Protein AF-A0A934W262-F1 (afdb_monomer_lite)

pLDDT: mean 71.1, std 15.61, range [37.84, 95.88]

Sequence (126 aa):
MKFEDLIKRPKKHFTFALEPINSCTGISYDTLQAIAESYGTSEEQVVLHALSQLAEKEIPDFDPDSPFLSEEQLKALLKRRHFIDAEAVQKRNSPSLRDHFLQAYREQGDTDGKPEDPVPDNGKSP

Secondary structure (DSSP, 8-state):
--GGGTTTPPPPP------SS-TTTS--HHHHHHHHHHHTS-HHHHHHHHHHHHHHHHSTT--TT-SS--HHHHHHHHHHHHHHHHHHHHHHSSPPHHHHHHHHHHHTT-S----PPPPP------

Foldseek 3Di:
DDPVVVVPDDDDDDDDDFDCQDPPPRDHPVNLVVVCVVVVHDSVVVVVVVVVVVCVVQFPPDDPPDPDHDPVRVVSNVVVVVVCVVVVVVVVVPQDPVNVVVVVVVVVPPDDDDDDDDDDDDDDDD

Organism: NCBI:txid2801341

Radius of gyration: 31.65 Å; chains: 1; bounding box: 119×36×37 Å

Structure (mmCIF, N/CA/C/O backbone):
data_AF-A0A934W262-F1
#
_entry.id   AF-A0A934W262-F1
#
loop_
_atom_site.group_PDB
_atom_site.id
_atom_site.type_symbol
_atom_site.label_atom_id
_atom_site.label_alt_id
_atom_site.label_comp_id
_atom_site.label_asym_id
_atom_site.label_entity_id
_atom_site.label_seq_id
_atom_site.pdbx_PDB_ins_code
_atom_site.Cartn_x
_atom_site.Cartn_y
_atom_site.Cartn_z
_atom_site.occupancy
_atom_site.B_iso_or_equiv
_atom_site.auth_seq_id
_atom_site.auth_comp_id
_atom_site.auth_asym_id
_atom_site.auth_atom_id
_atom_site.pdbx_PDB_model_num
ATOM 1 N N . MET A 1 1 ? -21.212 14.547 17.180 1.00 49.91 1 MET A N 1
ATOM 2 C CA . MET A 1 1 ? -21.467 14.392 15.729 1.00 49.91 1 MET A CA 1
ATOM 3 C C . MET A 1 1 ? -22.597 13.394 15.550 1.00 49.91 1 MET A C 1
ATOM 5 O O . MET A 1 1 ? -22.583 12.390 16.252 1.00 49.91 1 MET A O 1
ATOM 9 N N . LYS A 1 2 ? -23.593 13.677 14.700 1.00 45.78 2 LYS A N 1
ATOM 10 C CA . LYS A 1 2 ? -24.687 12.734 14.414 1.00 45.78 2 LYS A CA 1
ATOM 11 C C . LYS A 1 2 ? -24.237 11.760 13.317 1.00 45.78 2 LYS A C 1
ATOM 13 O O . LYS A 1 2 ? -23.549 12.166 12.387 1.00 45.78 2 LYS A O 1
ATOM 18 N N . PHE A 1 3 ? -24.632 10.490 13.422 1.00 49.66 3 PHE A N 1
ATOM 19 C CA . PHE A 1 3 ? -24.300 9.417 12.464 1.00 49.66 3 PHE A CA 1
ATOM 20 C C . PHE A 1 3 ? -24.679 9.765 11.008 1.00 49.66 3 PHE A C 1
ATOM 22 O O . PHE A 1 3 ? -24.039 9.320 10.061 1.00 49.66 3 PHE A O 1
ATOM 29 N N . GLU A 1 4 ? -25.687 10.619 10.831 1.00 49.81 4 GLU A N 1
ATOM 30 C CA . GLU A 1 4 ? -26.197 11.084 9.536 1.00 49.81 4 GLU A CA 1
ATOM 31 C C . GLU A 1 4 ? -25.183 11.933 8.741 1.00 49.81 4 GLU A C 1
ATOM 33 O O . GLU A 1 4 ? -25.256 11.985 7.512 1.00 49.81 4 GLU A O 1
ATOM 38 N N . ASP A 1 5 ? -24.197 12.546 9.408 1.00 52.81 5 ASP A N 1
ATOM 39 C CA . ASP A 1 5 ? -23.164 13.369 8.759 1.00 52.81 5 ASP A CA 1
ATOM 40 C C . ASP A 1 5 ? -22.005 12.537 8.170 1.00 52.81 5 ASP A C 1
ATOM 42 O O . ASP A 1 5 ? -21.254 13.026 7.323 1.00 52.81 5 ASP A O 1
ATOM 46 N N . LEU A 1 6 ? -21.858 11.267 8.572 1.00 51.97 6 LEU A N 1
ATOM 47 C CA . LEU A 1 6 ? -20.833 10.354 8.039 1.00 51.97 6 LEU A CA 1
ATOM 48 C C . LEU A 1 6 ? -21.132 9.911 6.598 1.00 51.97 6 LEU A C 1
ATOM 50 O O . LEU A 1 6 ? -20.214 9.775 5.790 1.00 51.97 6 LEU A O 1
ATOM 54 N N . ILE A 1 7 ? -22.412 9.737 6.259 1.00 55.25 7 ILE A N 1
ATOM 55 C CA . ILE A 1 7 ? -22.875 9.166 4.979 1.00 55.25 7 ILE A CA 1
ATOM 56 C C . ILE A 1 7 ? -22.768 10.190 3.827 1.00 55.25 7 ILE A C 1
ATOM 58 O O . ILE A 1 7 ? -22.812 9.834 2.652 1.00 55.25 7 ILE A O 1
ATOM 62 N N . LYS A 1 8 ? -22.582 11.477 4.148 1.00 54.12 8 LYS A N 1
ATOM 63 C CA . LYS A 1 8 ? -22.499 12.582 3.176 1.00 54.12 8 LYS A CA 1
ATOM 64 C C . LYS A 1 8 ? -21.075 12.987 2.794 1.00 54.12 8 LYS A C 1
ATOM 66 O O . LYS A 1 8 ? -20.905 13.993 2.102 1.00 54.12 8 LYS A O 1
ATOM 71 N N . ARG A 1 9 ? -20.036 12.262 3.225 1.00 61.97 9 ARG A N 1
ATOM 72 C CA . ARG A 1 9 ? -18.673 12.614 2.806 1.00 61.97 9 ARG A CA 1
ATOM 73 C C . ARG A 1 9 ? -18.492 12.321 1.313 1.00 61.97 9 ARG A C 1
ATOM 75 O O . ARG A 1 9 ? -18.792 11.212 0.873 1.00 61.97 9 ARG A O 1
ATOM 82 N N . PRO A 1 10 ? -18.008 13.294 0.522 1.00 63.28 10 PRO A N 1
ATOM 83 C CA . PRO A 1 10 ? -17.783 13.077 -0.896 1.00 63.28 10 PRO A CA 1
ATOM 84 C C . PRO A 1 10 ? -16.733 11.980 -1.073 1.00 63.28 10 PRO A C 1
ATOM 86 O O . PRO A 1 10 ? -15.669 12.022 -0.446 1.00 63.28 10 PRO A O 1
ATOM 89 N N . LYS A 1 11 ? -17.036 11.000 -1.930 1.00 70.12 11 LYS A N 1
ATOM 90 C CA . LYS A 1 11 ? -16.049 10.010 -2.363 1.00 70.12 11 LYS A CA 1
ATOM 91 C C . LYS A 1 11 ? -14.877 10.755 -2.994 1.00 70.12 11 LYS A C 1
ATOM 93 O O . LYS A 1 11 ? -15.074 11.617 -3.850 1.00 70.12 11 LYS A O 1
ATOM 98 N N . LYS A 1 12 ? -13.663 10.441 -2.549 1.00 74.00 12 LYS A N 1
ATOM 99 C CA . LYS A 1 12 ? -12.440 10.943 -3.171 1.00 74.00 12 LYS A CA 1
ATOM 100 C C . LYS A 1 12 ? -11.923 9.888 -4.131 1.00 74.00 12 LYS A C 1
ATOM 102 O O . LYS A 1 12 ? -11.746 8.739 -3.742 1.00 74.00 12 LYS A O 1
ATOM 107 N N . HIS A 1 13 ? -11.690 10.304 -5.366 1.00 78.69 13 HIS A N 1
ATOM 108 C CA . HIS A 1 13 ? -11.033 9.494 -6.377 1.00 78.69 13 HIS A CA 1
ATOM 109 C C . HIS A 1 13 ? -9.600 9.992 -6.534 1.00 78.69 13 HIS A C 1
ATOM 111 O O . HIS A 1 13 ? -9.365 11.201 -6.574 1.00 78.69 13 HIS A O 1
ATOM 117 N N . PHE A 1 14 ? -8.660 9.057 -6.606 1.00 76.44 14 PHE A N 1
ATOM 118 C CA . PHE A 1 14 ? -7.258 9.335 -6.877 1.00 76.44 14 PHE A CA 1
ATOM 119 C C . PHE A 1 14 ? -6.867 8.587 -8.144 1.00 76.44 14 PHE A C 1
ATOM 121 O O . PHE A 1 14 ? -7.176 7.407 -8.281 1.00 76.44 14 PHE A O 1
ATOM 128 N N . THR A 1 15 ? -6.178 9.278 -9.045 1.00 80.00 15 THR A N 1
ATOM 129 C CA . THR A 1 15 ? -5.555 8.674 -10.221 1.00 80.00 15 THR A CA 1
ATOM 130 C C . THR A 1 15 ? -4.055 8.837 -10.064 1.00 80.00 15 THR A C 1
ATOM 132 O O . THR A 1 15 ? -3.581 9.940 -9.788 1.00 80.00 15 THR A O 1
ATOM 135 N N . PHE A 1 16 ? -3.309 7.753 -10.230 1.00 76.75 16 PHE A N 1
ATOM 136 C CA . PHE A 1 16 ? -1.853 7.772 -10.255 1.00 76.75 16 PHE A CA 1
ATOM 137 C C . PHE A 1 16 ? -1.368 7.079 -11.524 1.00 76.75 16 PHE A C 1
ATOM 139 O O . PHE A 1 16 ? -2.010 6.159 -12.026 1.00 76.75 16 PHE A O 1
ATOM 146 N N . ALA A 1 17 ? -0.247 7.556 -12.054 1.00 80.44 17 ALA A N 1
ATOM 147 C CA . ALA A 1 17 ? 0.439 6.939 -13.176 1.00 80.44 17 ALA A CA 1
ATOM 148 C C . ALA A 1 17 ? 1.723 6.295 -12.653 1.00 80.44 17 ALA A C 1
ATOM 150 O O 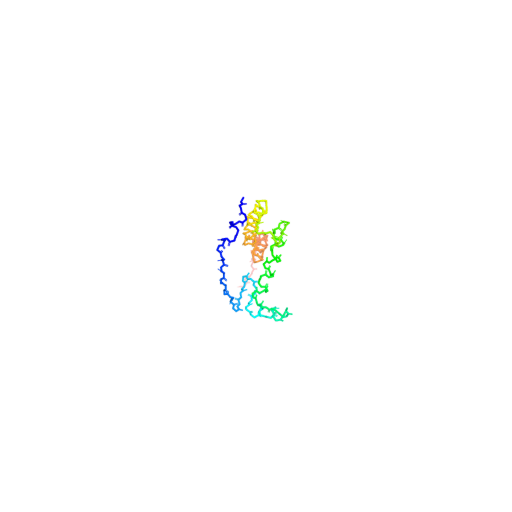. ALA A 1 17 ? 2.450 6.909 -11.869 1.00 80.44 17 ALA A O 1
ATOM 151 N N . LEU A 1 18 ? 1.985 5.061 -13.077 1.00 76.81 18 LEU A N 1
ATOM 152 C CA . LEU A 1 18 ? 3.248 4.386 -12.811 1.00 76.81 18 LEU A CA 1
ATOM 153 C C . LEU A 1 18 ? 4.149 4.538 -14.025 1.00 76.81 18 LEU A C 1
ATOM 155 O O . LEU A 1 18 ? 3.740 4.285 -15.157 1.00 76.81 18 LEU A O 1
ATOM 159 N N . GLU A 1 19 ? 5.380 4.959 -13.772 1.00 75.44 19 GLU A N 1
ATOM 160 C CA . GLU A 1 19 ? 6.403 4.994 -14.802 1.00 75.44 19 GLU A CA 1
ATOM 161 C C . GLU A 1 19 ? 6.984 3.587 -15.012 1.00 75.44 19 GLU A C 1
ATOM 163 O O . GLU A 1 19 ? 7.053 2.798 -14.062 1.00 75.44 19 GLU A O 1
ATOM 168 N N . PRO A 1 20 ? 7.449 3.266 -16.232 1.00 69.12 20 PRO A N 1
ATOM 169 C CA . PRO A 1 20 ? 8.122 1.997 -16.508 1.00 69.12 20 PRO A CA 1
ATOM 170 C C . PRO A 1 20 ? 9.358 1.785 -15.624 1.00 69.12 20 PRO A C 1
ATOM 172 O O . PRO A 1 20 ? 9.687 0.662 -15.257 1.00 69.12 20 PRO A O 1
ATOM 175 N N . ILE A 1 21 ? 10.034 2.876 -15.256 1.00 69.62 21 ILE A N 1
ATOM 176 C CA . ILE A 1 21 ? 11.179 2.883 -14.350 1.00 69.62 21 ILE A CA 1
ATOM 177 C C . ILE A 1 21 ? 10.928 3.987 -13.329 1.00 69.62 21 ILE A C 1
ATOM 179 O O . ILE A 1 21 ? 11.066 5.162 -13.650 1.00 69.62 21 ILE A O 1
ATOM 183 N N . ASN A 1 22 ? 10.568 3.616 -12.101 1.00 64.81 22 ASN A N 1
ATOM 184 C CA . ASN A 1 22 ? 10.378 4.574 -11.017 1.00 64.81 22 ASN A CA 1
ATOM 185 C C . ASN A 1 22 ? 11.480 4.411 -9.964 1.00 64.81 22 ASN A C 1
ATOM 187 O O . ASN A 1 22 ? 11.392 3.563 -9.078 1.00 64.81 22 ASN A O 1
ATOM 191 N N . SER A 1 23 ? 12.516 5.247 -10.043 1.00 61.88 23 SER A N 1
ATOM 192 C CA . SER A 1 23 ? 13.641 5.228 -9.094 1.00 61.88 23 SER A CA 1
ATOM 193 C C . SER A 1 23 ? 13.282 5.754 -7.699 1.00 61.88 23 SER A C 1
ATOM 195 O O . SER A 1 23 ? 14.054 5.565 -6.762 1.00 61.88 23 SER A O 1
ATOM 197 N N . CYS A 1 24 ? 12.139 6.431 -7.543 1.00 65.12 24 CYS A N 1
ATOM 198 C CA . CYS A 1 24 ? 11.718 7.018 -6.271 1.00 65.12 24 CYS A CA 1
ATOM 199 C C . CYS A 1 24 ? 10.991 6.008 -5.376 1.00 65.12 24 CYS A C 1
ATOM 201 O O . CYS A 1 24 ? 11.175 6.030 -4.162 1.00 65.12 24 CYS A O 1
ATOM 203 N N . THR A 1 25 ? 10.168 5.134 -5.960 1.00 67.94 25 THR A N 1
ATOM 204 C CA . THR A 1 25 ? 9.423 4.096 -5.222 1.00 67.94 25 THR A CA 1
ATOM 205 C C . THR A 1 25 ? 9.982 2.693 -5.437 1.00 67.94 25 THR A C 1
ATOM 207 O O . THR A 1 25 ? 9.693 1.801 -4.646 1.00 67.94 25 THR A O 1
ATOM 210 N N . GLY A 1 26 ? 10.765 2.478 -6.500 1.00 73.50 26 GLY A N 1
ATOM 211 C CA . GLY A 1 26 ? 11.267 1.161 -6.898 1.00 73.50 26 GLY A CA 1
ATOM 212 C C . GLY A 1 26 ? 10.196 0.229 -7.476 1.00 73.50 26 GLY A C 1
ATOM 213 O O . GLY A 1 26 ? 10.501 -0.920 -7.783 1.00 73.50 26 GLY A O 1
ATOM 214 N N . ILE A 1 27 ? 8.953 0.700 -7.629 1.00 80.69 27 ILE A N 1
ATOM 215 C CA . ILE A 1 27 ? 7.826 -0.096 -8.127 1.00 80.69 27 ILE A CA 1
ATOM 216 C C . ILE A 1 27 ? 7.434 0.426 -9.509 1.00 80.69 27 ILE A C 1
ATOM 218 O O . ILE A 1 27 ? 6.897 1.528 -9.635 1.00 80.69 27 ILE A O 1
ATOM 222 N N . SER A 1 28 ? 7.722 -0.371 -10.539 1.00 86.06 28 SER A N 1
ATOM 223 C CA . SER A 1 28 ? 7.226 -0.166 -11.902 1.00 86.06 28 SER A CA 1
ATOM 224 C C . SER A 1 28 ? 5.827 -0.765 -12.075 1.00 86.06 28 SER A C 1
ATOM 226 O O . SER A 1 28 ? 5.344 -1.511 -11.217 1.00 86.06 28 SER A O 1
ATOM 228 N N . TYR A 1 29 ? 5.189 -0.459 -13.208 1.00 86.44 29 TYR A N 1
ATOM 229 C CA . TYR A 1 29 ? 3.942 -1.112 -13.615 1.00 86.44 29 TYR A CA 1
ATOM 230 C C . TYR A 1 29 ? 4.087 -2.641 -13.648 1.00 86.44 29 TYR A C 1
ATOM 232 O O . TYR A 1 29 ? 3.310 -3.332 -12.996 1.00 86.44 29 TYR A O 1
ATOM 240 N N . ASP A 1 30 ? 5.134 -3.150 -14.301 1.00 88.38 30 ASP A N 1
ATOM 241 C CA . ASP A 1 30 ? 5.385 -4.592 -14.419 1.00 88.38 30 ASP A CA 1
ATOM 242 C C . ASP A 1 30 ? 5.546 -5.262 -13.046 1.00 88.38 30 ASP A C 1
ATOM 244 O O . ASP A 1 30 ? 5.041 -6.359 -12.817 1.00 88.38 30 ASP A O 1
ATOM 248 N N . THR A 1 31 ? 6.206 -4.584 -12.097 1.00 88.50 31 THR A N 1
ATOM 249 C CA . THR A 1 31 ? 6.339 -5.081 -10.722 1.00 88.50 31 THR A CA 1
ATOM 250 C C . THR A 1 31 ? 4.982 -5.161 -10.029 1.00 88.50 31 THR A C 1
ATOM 252 O O . THR A 1 31 ? 4.683 -6.168 -9.390 1.00 88.50 31 THR A O 1
ATOM 255 N N . LEU A 1 32 ? 4.147 -4.123 -10.146 1.00 90.00 32 LEU A N 1
ATOM 256 C CA . LEU A 1 32 ? 2.811 -4.131 -9.549 1.00 90.00 32 LEU A CA 1
ATOM 257 C C . LEU A 1 32 ? 1.930 -5.224 -10.164 1.00 90.00 32 LEU A C 1
ATOM 259 O O . LEU A 1 32 ? 1.249 -5.936 -9.426 1.00 90.00 32 LEU A O 1
ATOM 263 N N . GLN A 1 33 ? 1.983 -5.382 -11.486 1.00 91.38 33 GLN A N 1
ATOM 264 C CA . GLN A 1 33 ? 1.239 -6.408 -12.205 1.00 91.38 33 GLN A CA 1
ATOM 265 C C . GLN A 1 33 ? 1.662 -7.815 -11.763 1.00 91.38 33 GLN A C 1
ATOM 267 O O . GLN A 1 33 ? 0.813 -8.619 -11.387 1.00 91.38 33 GLN A O 1
ATOM 272 N N . ALA A 1 34 ? 2.966 -8.100 -11.714 1.00 92.38 34 ALA A N 1
ATOM 273 C CA . ALA A 1 34 ? 3.473 -9.400 -11.273 1.00 92.38 34 ALA A CA 1
ATOM 274 C C . ALA A 1 34 ? 3.056 -9.729 -9.828 1.00 92.38 34 ALA A C 1
ATOM 276 O O . ALA A 1 34 ? 2.704 -10.869 -9.513 1.00 92.38 34 ALA A O 1
ATOM 277 N N . ILE A 1 35 ? 3.056 -8.725 -8.944 1.00 92.31 35 ILE A N 1
ATOM 278 C CA . ILE A 1 35 ? 2.553 -8.874 -7.576 1.00 92.31 35 ILE A CA 1
ATOM 279 C C . ILE A 1 35 ? 1.056 -9.210 -7.604 1.00 92.31 35 ILE A C 1
ATOM 281 O O . ILE A 1 35 ? 0.654 -10.203 -7.000 1.00 92.31 35 ILE A O 1
ATOM 285 N N . ALA A 1 36 ? 0.241 -8.437 -8.322 1.00 94.19 36 ALA A N 1
ATOM 286 C CA . ALA A 1 36 ? -1.201 -8.661 -8.424 1.00 94.19 36 ALA A CA 1
ATOM 287 C C . ALA A 1 36 ? -1.537 -10.076 -8.925 1.00 94.19 36 ALA A C 1
ATOM 289 O O . ALA A 1 36 ? -2.330 -10.782 -8.298 1.00 94.19 36 ALA A O 1
ATOM 290 N N . GLU A 1 37 ? -0.847 -10.535 -9.971 1.00 95.12 37 GLU A N 1
ATOM 291 C CA . GLU A 1 37 ? -0.978 -11.889 -10.514 1.00 95.12 37 GLU A CA 1
ATOM 292 C C . GLU A 1 37 ? -0.607 -12.963 -9.481 1.00 95.12 37 GLU A C 1
ATOM 294 O O . GLU A 1 37 ? -1.347 -13.933 -9.311 1.00 95.12 37 GLU A O 1
ATOM 299 N N . SER A 1 38 ? 0.485 -12.776 -8.729 1.00 95.88 38 SER A N 1
ATOM 300 C CA . SER A 1 38 ? 0.911 -13.729 -7.691 1.00 95.88 38 SER A CA 1
ATOM 301 C C . SER A 1 38 ? -0.093 -13.888 -6.545 1.00 95.88 38 SER A C 1
ATOM 303 O O . SER A 1 38 ? -0.226 -14.977 -5.986 1.00 95.88 38 SER A O 1
ATOM 305 N N . TYR A 1 39 ? -0.823 -12.819 -6.216 1.00 91.50 39 TYR A N 1
ATOM 306 C CA . TYR A 1 39 ? -1.871 -12.826 -5.195 1.00 91.50 39 TYR A CA 1
ATOM 307 C C . TYR A 1 39 ? -3.253 -13.174 -5.770 1.00 91.50 39 TYR A C 1
ATOM 309 O O . TYR A 1 39 ? -4.211 -13.298 -5.006 1.00 91.50 39 TYR A O 1
ATOM 317 N N . GLY A 1 40 ? -3.373 -13.337 -7.093 1.00 94.31 40 GLY A N 1
ATOM 318 C CA . GLY A 1 40 ? -4.646 -13.590 -7.767 1.00 94.31 40 GLY A CA 1
ATOM 319 C C . GLY A 1 40 ? -5.656 -12.455 -7.576 1.00 94.31 40 GLY A C 1
ATOM 320 O O . GLY A 1 40 ? -6.850 -12.713 -7.426 1.00 94.31 40 GLY A O 1
ATOM 321 N N . THR A 1 41 ? -5.181 -11.210 -7.528 1.00 94.75 41 THR A N 1
ATOM 322 C CA . THR A 1 41 ? -5.997 -10.018 -7.265 1.00 94.75 41 THR A CA 1
ATOM 323 C C . THR A 1 41 ? -5.729 -8.905 -8.285 1.00 94.75 41 THR A C 1
ATOM 325 O O . THR A 1 41 ? -4.889 -9.063 -9.165 1.00 94.75 41 THR A O 1
ATOM 328 N N . SER A 1 42 ? -6.458 -7.787 -8.203 1.00 93.50 42 SER A N 1
ATOM 329 C CA . SER A 1 42 ? -6.216 -6.607 -9.039 1.00 93.50 42 SER A CA 1
ATOM 330 C C . SER A 1 42 ? -5.105 -5.722 -8.475 1.00 93.50 42 SER A C 1
ATOM 332 O O . SER A 1 42 ? -4.869 -5.664 -7.266 1.00 93.50 42 SER A O 1
ATOM 334 N N . GLU A 1 43 ? -4.459 -4.955 -9.348 1.00 89.94 43 GLU A N 1
ATOM 335 C CA . GLU A 1 43 ? -3.425 -3.984 -8.987 1.00 89.94 43 GLU A CA 1
ATOM 336 C C . GLU A 1 43 ? -3.944 -2.959 -7.967 1.00 89.94 43 GLU A C 1
ATOM 338 O O . GLU A 1 43 ? -3.243 -2.585 -7.027 1.00 89.94 43 GLU A O 1
ATOM 343 N N . GLU A 1 44 ? -5.207 -2.548 -8.105 1.00 90.12 44 GLU A N 1
ATOM 344 C CA . GLU A 1 44 ? -5.880 -1.653 -7.160 1.00 90.12 44 GLU A CA 1
ATOM 345 C C . GLU A 1 44 ? -5.948 -2.254 -5.752 1.00 90.12 44 GLU A C 1
ATOM 347 O O . GLU A 1 44 ? -5.677 -1.561 -4.770 1.00 90.12 44 GLU A O 1
ATOM 352 N N . GLN A 1 45 ? -6.273 -3.545 -5.634 1.00 89.81 45 GLN A N 1
ATOM 353 C CA . GLN A 1 45 ? -6.316 -4.219 -4.338 1.00 89.81 45 GLN A CA 1
ATOM 354 C C . GLN A 1 45 ? -4.929 -4.366 -3.722 1.00 89.81 45 GLN A C 1
ATOM 356 O O . GLN A 1 45 ? -4.796 -4.206 -2.511 1.00 89.81 45 GLN A O 1
ATOM 361 N N . VAL A 1 46 ? -3.893 -4.602 -4.530 1.00 91.25 46 VAL A N 1
ATOM 362 C CA . VAL A 1 46 ? -2.506 -4.605 -4.041 1.00 91.25 46 VAL A CA 1
ATOM 363 C C . VAL A 1 46 ? -2.143 -3.244 -3.451 1.00 91.25 46 VAL A C 1
ATOM 365 O O . VAL A 1 46 ? -1.592 -3.177 -2.353 1.00 91.25 46 VAL A O 1
ATOM 368 N N . VAL A 1 47 ? -2.491 -2.151 -4.138 1.00 89.44 47 VAL A N 1
ATOM 369 C CA . VAL A 1 47 ? -2.232 -0.790 -3.647 1.00 89.44 47 VAL A CA 1
ATOM 370 C C . VAL A 1 47 ? -3.002 -0.513 -2.357 1.00 89.44 47 VAL A C 1
ATOM 372 O O . VAL A 1 47 ? -2.417 -0.013 -1.397 1.00 89.44 47 VAL A O 1
ATOM 375 N N . LEU A 1 48 ? -4.286 -0.875 -2.290 1.00 89.19 48 LEU A N 1
ATOM 376 C CA . LEU A 1 48 ? -5.082 -0.730 -1.068 1.00 89.19 48 LEU A CA 1
ATOM 377 C C . LEU A 1 48 ? -4.496 -1.545 0.087 1.00 89.19 48 LEU A C 1
ATOM 379 O O . LEU A 1 48 ? -4.367 -1.027 1.193 1.00 89.19 48 LEU A O 1
ATOM 383 N N . HIS A 1 49 ? -4.075 -2.780 -0.174 1.00 89.38 49 HIS A N 1
ATOM 384 C CA . HIS A 1 49 ? -3.456 -3.6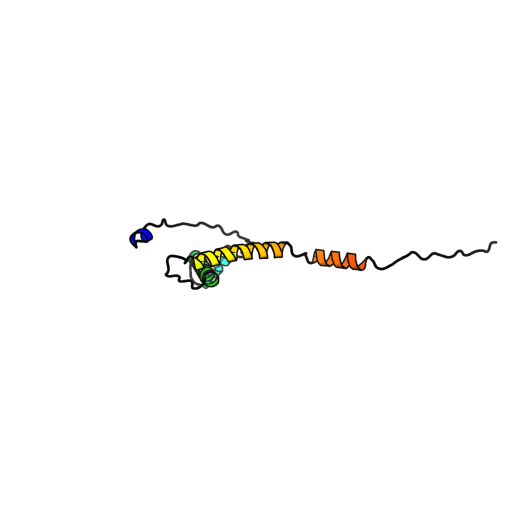31 0.831 1.00 89.38 49 HIS A CA 1
ATOM 385 C C . HIS A 1 49 ? -2.136 -3.043 1.346 1.00 89.38 49 HIS A C 1
ATOM 387 O O . HIS A 1 49 ? -1.912 -2.993 2.555 1.00 89.38 49 HIS A O 1
ATOM 393 N N . ALA A 1 50 ? -1.288 -2.532 0.450 1.00 89.00 50 ALA A N 1
ATOM 394 C CA . ALA A 1 50 ? -0.047 -1.862 0.823 1.00 89.00 50 ALA A CA 1
ATOM 395 C C . ALA A 1 50 ? -0.305 -0.612 1.682 1.00 89.00 50 ALA A C 1
ATOM 397 O O . ALA A 1 50 ? 0.408 -0.376 2.659 1.00 89.00 50 ALA A O 1
ATOM 398 N N . LEU A 1 51 ? -1.345 0.164 1.361 1.00 87.56 51 LEU A N 1
ATOM 399 C CA . LEU A 1 51 ? -1.757 1.320 2.159 1.00 87.56 51 LEU A CA 1
ATOM 400 C C . LEU A 1 51 ? -2.281 0.914 3.540 1.00 87.56 51 LEU A C 1
ATOM 402 O O . LEU A 1 51 ? -1.930 1.565 4.521 1.00 87.56 51 LEU A O 1
ATOM 406 N N . SER A 1 52 ? -3.063 -0.164 3.642 1.00 86.94 52 SER A N 1
ATOM 407 C CA . SER A 1 52 ? -3.516 -0.705 4.930 1.00 86.94 52 SER A CA 1
ATOM 408 C C . SER A 1 52 ? -2.341 -1.158 5.796 1.00 86.94 52 SER A C 1
ATOM 410 O O . SER A 1 52 ? -2.253 -0.765 6.955 1.00 86.94 52 SER A O 1
ATOM 412 N N . GLN A 1 53 ? -1.380 -1.891 5.224 1.00 89.06 53 GLN A N 1
ATOM 413 C CA . GLN A 1 53 ? -0.173 -2.291 5.955 1.00 89.06 53 GLN A CA 1
ATOM 414 C C . GLN A 1 53 ? 0.675 -1.092 6.392 1.00 89.06 53 GLN A C 1
ATOM 416 O O . GLN A 1 53 ? 1.302 -1.119 7.451 1.00 89.06 53 GLN A O 1
ATOM 421 N N . LEU A 1 54 ? 0.743 -0.042 5.568 1.00 86.12 54 LEU A N 1
ATOM 422 C CA . LEU A 1 54 ? 1.431 1.190 5.940 1.00 86.12 54 LEU A CA 1
ATOM 423 C C . LEU A 1 54 ? 0.707 1.884 7.098 1.00 86.12 54 LEU A C 1
ATOM 425 O O . LEU A 1 54 ? 1.359 2.309 8.046 1.00 86.12 54 LEU A O 1
ATOM 429 N N . ALA A 1 55 ? -0.623 1.961 7.052 1.00 85.44 55 ALA A N 1
ATOM 430 C CA . ALA A 1 55 ? -1.433 2.540 8.117 1.00 85.44 55 ALA A CA 1
ATOM 431 C C . ALA A 1 55 ? -1.227 1.804 9.451 1.00 85.44 55 ALA A C 1
ATOM 433 O O . ALA A 1 55 ? -0.956 2.459 10.451 1.00 85.44 55 ALA A O 1
ATOM 434 N N . GLU A 1 56 ? -1.238 0.470 9.456 1.00 87.25 56 GLU A N 1
ATOM 435 C CA . GLU A 1 56 ? -0.967 -0.348 10.651 1.00 87.25 56 GLU A CA 1
ATOM 436 C C . GLU A 1 56 ? 0.419 -0.089 11.260 1.00 87.25 56 GLU A C 1
ATOM 438 O O . GLU A 1 56 ? 0.585 -0.094 12.478 1.00 87.25 56 GLU A O 1
ATOM 443 N N . LYS A 1 57 ? 1.433 0.155 10.422 1.00 86.06 57 LYS A N 1
ATOM 444 C CA . LYS A 1 57 ? 2.800 0.454 10.882 1.00 86.06 57 LYS A CA 1
ATOM 445 C C . LYS A 1 57 ? 2.950 1.888 11.388 1.00 86.06 57 LYS A C 1
ATOM 447 O O . LYS A 1 57 ? 3.757 2.163 12.282 1.00 86.06 57 LYS A O 1
ATOM 452 N N . GLU A 1 58 ? 2.227 2.818 10.776 1.00 82.81 58 GLU A N 1
ATOM 453 C CA . GLU A 1 58 ? 2.415 4.249 11.000 1.00 82.81 58 GLU A CA 1
ATOM 454 C C . GLU A 1 58 ? 1.483 4.839 12.058 1.00 82.81 58 GLU A C 1
ATOM 456 O O . GLU A 1 58 ? 1.839 5.824 12.709 1.00 82.81 58 GLU A O 1
ATOM 461 N N . ILE A 1 59 ? 0.309 4.246 12.251 1.00 84.50 59 ILE A N 1
ATOM 462 C CA . ILE A 1 59 ? -0.746 4.773 13.108 1.00 84.50 59 ILE A CA 1
ATOM 463 C C . ILE A 1 59 ? -0.828 3.908 14.374 1.00 84.50 59 ILE A C 1
ATOM 465 O O . ILE A 1 59 ? -1.171 2.730 14.285 1.00 84.50 59 ILE A O 1
ATOM 469 N N . PRO A 1 60 ? -0.534 4.465 15.564 1.00 81.12 60 PRO A N 1
ATOM 470 C CA . PRO A 1 60 ? -0.692 3.742 16.825 1.00 81.12 60 PRO A CA 1
ATOM 471 C C . PRO A 1 60 ? -2.148 3.326 17.028 1.00 81.12 60 PRO A C 1
ATOM 473 O O . PRO A 1 60 ? -3.034 4.152 16.812 1.00 81.12 60 PRO A O 1
ATOM 476 N N . ASP A 1 61 ? -2.391 2.086 17.454 1.00 83.94 61 ASP A N 1
ATOM 477 C CA . ASP A 1 61 ? -3.741 1.547 17.683 1.00 83.94 61 ASP A CA 1
ATOM 478 C C . ASP A 1 61 ? -4.671 1.746 16.470 1.00 83.94 61 ASP A C 1
ATOM 480 O O . ASP A 1 61 ? -5.822 2.168 16.602 1.00 83.94 61 ASP A O 1
ATOM 484 N N . PHE A 1 62 ? -4.138 1.524 15.262 1.00 84.31 62 PHE A N 1
ATOM 485 C CA . PHE A 1 62 ? -4.911 1.621 14.030 1.00 84.31 62 PHE A CA 1
ATOM 486 C C . PHE A 1 62 ? -6.078 0.630 14.040 1.00 84.31 62 PHE A C 1
ATOM 488 O O . PHE A 1 62 ? -5.878 -0.577 14.159 1.00 84.31 62 PHE A O 1
ATOM 495 N N . ASP A 1 63 ? -7.285 1.161 13.869 1.00 83.88 63 ASP A N 1
ATOM 496 C CA . ASP A 1 63 ? -8.510 0.389 13.702 1.00 83.88 63 ASP A CA 1
ATOM 497 C C . ASP A 1 63 ? -9.038 0.606 12.271 1.00 83.88 63 ASP A C 1
ATOM 499 O O . ASP A 1 63 ? -9.460 1.725 11.953 1.00 83.88 63 ASP A O 1
ATOM 503 N N . PRO A 1 64 ? -9.007 -0.419 11.397 1.00 79.88 64 PRO A N 1
ATOM 504 C CA . PRO A 1 64 ? -9.482 -0.305 10.020 1.00 79.88 64 PRO A CA 1
ATOM 505 C C . PRO A 1 64 ? -10.999 -0.094 9.921 1.00 79.88 64 PRO A C 1
ATOM 507 O O . PRO A 1 64 ? -11.466 0.436 8.910 1.00 79.88 64 PRO A O 1
ATOM 510 N N . ASP A 1 65 ? -11.758 -0.469 10.954 1.00 82.44 65 ASP A N 1
ATOM 511 C CA . ASP A 1 65 ? -13.208 -0.281 11.008 1.00 82.44 65 ASP A CA 1
ATOM 512 C C . ASP A 1 65 ? -13.586 1.107 11.555 1.00 82.44 65 ASP A C 1
ATOM 514 O O . ASP A 1 65 ? -14.724 1.566 11.388 1.00 82.44 65 ASP A O 1
ATOM 518 N N . SER A 1 66 ? -12.630 1.823 12.160 1.00 78.56 66 SER A N 1
ATOM 519 C CA . SER A 1 66 ? -12.836 3.195 12.613 1.00 78.56 66 SER A CA 1
ATOM 520 C C . SER A 1 66 ? -12.748 4.175 11.437 1.00 78.56 66 SER A C 1
ATOM 522 O O . SER A 1 66 ? -11.701 4.323 10.802 1.00 78.56 66 SER A O 1
ATOM 524 N N . PRO A 1 67 ? -13.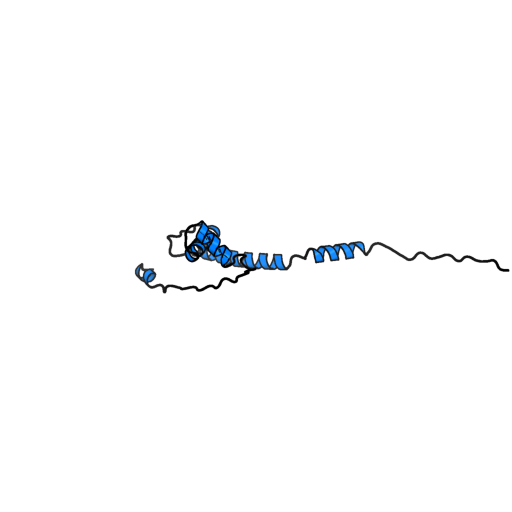804 4.964 11.168 1.00 70.12 67 PRO A N 1
ATOM 525 C CA . PRO A 1 67 ? -13.787 5.941 10.083 1.00 70.12 67 PRO A CA 1
ATOM 526 C C . PRO A 1 67 ? -12.884 7.157 10.361 1.00 70.12 67 PRO A C 1
ATOM 528 O O . PRO A 1 67 ? -12.727 8.010 9.478 1.00 70.12 67 PRO A O 1
ATOM 531 N N . PHE A 1 68 ? -12.329 7.293 11.574 1.00 78.06 68 PHE A N 1
ATOM 532 C CA . PHE A 1 68 ? -11.584 8.476 12.003 1.00 78.06 68 PHE A CA 1
ATOM 533 C C . PHE A 1 68 ? -10.326 8.141 12.797 1.00 78.06 68 PHE A C 1
ATOM 535 O O . PHE A 1 68 ? -10.328 7.266 13.658 1.00 78.06 68 PHE A O 1
ATOM 542 N N . LEU A 1 69 ? -9.286 8.944 12.562 1.00 79.62 69 LEU A N 1
ATOM 543 C CA . LEU A 1 69 ? -8.103 8.987 13.412 1.00 79.62 69 LEU A CA 1
ATOM 544 C C . LEU A 1 69 ? -8.366 9.868 14.633 1.00 79.62 69 LEU A C 1
ATOM 546 O O . LEU A 1 69 ? -8.957 10.946 14.512 1.00 79.62 69 LEU A O 1
ATOM 550 N N . SER A 1 70 ? -7.895 9.429 15.796 1.00 81.19 70 SER A N 1
ATOM 551 C CA . SER A 1 70 ? -7.912 10.225 17.021 1.00 81.19 70 SER A CA 1
ATOM 552 C C . SER A 1 70 ? -6.961 11.424 16.913 1.00 81.19 70 SER A C 1
ATOM 554 O O . SER A 1 70 ? -6.029 11.449 16.102 1.00 81.19 70 SER A O 1
ATOM 556 N N . GLU A 1 71 ? -7.160 12.444 17.753 1.00 80.56 71 GLU A N 1
ATOM 557 C CA . GLU A 1 71 ? -6.241 13.589 17.799 1.00 80.56 71 GLU A CA 1
ATOM 558 C C . GLU A 1 71 ? -4.806 13.178 18.156 1.00 80.56 71 GLU A C 1
ATOM 560 O O . GLU A 1 71 ? -3.847 13.805 17.702 1.00 80.56 71 GLU A O 1
ATOM 565 N N . GLU A 1 72 ? -4.648 12.133 18.966 1.00 80.06 72 GLU A N 1
ATOM 566 C CA . GLU A 1 72 ? -3.345 11.605 19.371 1.00 80.06 72 GLU A CA 1
ATOM 567 C C . GLU A 1 72 ? -2.642 10.910 18.203 1.00 80.06 72 GLU A C 1
ATOM 569 O O . GLU A 1 72 ? -1.472 11.198 17.938 1.00 80.06 72 GLU A O 1
ATOM 574 N N . GLN A 1 73 ? -3.375 10.098 17.436 1.00 82.81 73 GLN A N 1
ATOM 575 C CA . GLN A 1 73 ? -2.893 9.477 16.199 1.00 82.81 73 GLN A CA 1
ATOM 576 C C . GLN A 1 73 ? -2.489 10.537 15.165 1.00 82.81 73 GLN A C 1
ATOM 578 O O . GLN A 1 73 ? -1.414 10.461 14.567 1.00 82.81 73 GLN A O 1
ATOM 583 N N . LEU A 1 74 ? -3.301 11.585 15.000 1.00 83.38 74 LEU A N 1
ATOM 584 C CA . LEU A 1 74 ? -3.000 12.678 14.077 1.00 83.38 74 LEU A CA 1
ATOM 585 C C . LEU A 1 74 ? -1.745 13.459 14.503 1.00 83.38 74 LEU A C 1
ATOM 587 O O . LEU A 1 74 ? -0.890 13.772 13.671 1.00 83.38 74 LEU A O 1
ATOM 591 N N . LYS A 1 75 ? -1.589 13.740 15.804 1.00 80.19 75 LYS A N 1
ATOM 592 C CA . LYS A 1 75 ? -0.380 14.374 16.358 1.00 80.19 75 LYS A CA 1
ATOM 593 C C . LYS A 1 75 ? 0.858 13.492 16.181 1.00 80.19 75 LYS A C 1
ATOM 595 O O . LYS A 1 75 ? 1.929 14.031 15.902 1.00 80.19 75 LYS A O 1
ATOM 600 N N . ALA A 1 76 ? 0.734 12.171 16.317 1.00 80.00 76 ALA A N 1
ATOM 601 C CA . ALA A 1 76 ? 1.833 11.232 16.098 1.00 80.00 76 ALA A CA 1
ATOM 602 C C . ALA A 1 76 ? 2.307 11.242 14.634 1.00 80.00 76 ALA A C 1
ATOM 604 O O . ALA A 1 76 ? 3.503 11.411 14.385 1.00 80.00 76 ALA A O 1
ATOM 605 N N . LEU A 1 77 ? 1.374 11.182 13.676 1.00 80.44 77 LEU A N 1
ATOM 606 C CA . LEU A 1 77 ? 1.680 11.277 12.243 1.00 80.44 77 LEU A CA 1
ATOM 607 C C . LEU A 1 77 ? 2.377 12.600 11.886 1.00 80.44 77 LEU A C 1
ATOM 609 O O . LEU A 1 77 ? 3.380 12.612 11.171 1.00 80.44 77 LEU A O 1
ATOM 613 N N . LEU A 1 78 ? 1.886 13.723 12.421 1.00 80.06 78 LEU A N 1
ATOM 614 C CA . LEU A 1 78 ? 2.481 15.041 12.178 1.00 80.06 78 LEU A CA 1
ATOM 615 C C . LEU A 1 78 ? 3.889 15.162 12.772 1.00 80.06 78 LEU A C 1
ATOM 617 O O . LEU A 1 78 ? 4.787 15.678 12.108 1.00 80.06 78 LEU A O 1
ATOM 621 N N . LYS A 1 79 ? 4.115 14.654 13.991 1.00 75.56 79 LYS A N 1
ATOM 622 C CA . LYS A 1 79 ? 5.453 14.632 14.605 1.00 75.56 79 LYS A CA 1
ATOM 623 C C . LYS A 1 79 ? 6.442 13.794 13.792 1.00 75.56 79 LYS A C 1
ATOM 625 O O . LYS A 1 79 ? 7.582 14.219 13.623 1.00 75.56 79 LYS A O 1
ATOM 630 N N . ARG A 1 80 ? 6.013 12.646 13.253 1.00 67.88 80 ARG A N 1
ATOM 631 C CA . ARG A 1 80 ? 6.861 11.791 12.404 1.00 67.88 80 ARG A CA 1
ATOM 632 C C . ARG A 1 80 ? 7.267 12.468 11.106 1.00 67.88 80 ARG A C 1
ATOM 634 O O . ARG A 1 80 ? 8.433 12.386 10.739 1.00 67.88 80 ARG A O 1
ATOM 641 N N . ARG A 1 81 ? 6.353 13.189 10.449 1.00 61.47 81 ARG A N 1
ATOM 642 C CA . ARG A 1 81 ? 6.667 13.938 9.221 1.00 61.47 81 ARG A CA 1
ATOM 643 C C . ARG A 1 81 ? 7.854 14.888 9.420 1.00 61.47 81 ARG A C 1
ATOM 645 O O . ARG A 1 81 ? 8.762 14.907 8.600 1.00 61.47 81 ARG A O 1
ATOM 652 N N . HIS A 1 82 ? 7.893 15.602 10.545 1.00 58.50 82 HIS A N 1
ATOM 653 C CA . HIS A 1 82 ? 9.017 16.482 10.878 1.00 58.50 82 HIS A CA 1
ATOM 654 C C . HIS A 1 82 ? 10.334 15.730 11.126 1.00 58.50 82 HIS A C 1
ATOM 656 O O . HIS A 1 82 ? 11.403 16.272 10.853 1.00 58.50 82 HIS A O 1
ATOM 662 N N . PHE A 1 83 ? 10.269 14.493 11.621 1.00 56.91 83 PHE A N 1
ATOM 663 C CA . PHE A 1 83 ? 11.446 13.657 11.858 1.00 56.91 83 PHE A CA 1
ATOM 664 C C . PHE A 1 83 ? 11.993 13.048 10.557 1.00 56.91 83 PHE A C 1
ATOM 666 O O . PHE A 1 83 ? 13.199 13.069 10.336 1.00 56.91 83 PHE A O 1
ATOM 673 N N . ILE A 1 84 ? 11.112 12.587 9.661 1.00 56.78 84 ILE A N 1
ATOM 674 C CA . ILE A 1 84 ? 11.485 12.048 8.342 1.00 56.78 84 ILE A CA 1
ATOM 675 C C . ILE A 1 84 ? 12.111 13.142 7.469 1.00 56.78 84 ILE A C 1
ATOM 677 O O . ILE A 1 84 ? 13.128 12.895 6.824 1.00 56.78 84 ILE A O 1
ATOM 681 N N . ASP A 1 85 ? 11.561 14.361 7.487 1.00 53.94 85 ASP A N 1
ATOM 682 C CA . ASP A 1 85 ? 12.150 15.499 6.772 1.00 53.94 85 ASP A CA 1
ATOM 683 C C . ASP A 1 85 ? 13.557 15.829 7.313 1.00 53.94 85 ASP A C 1
ATOM 685 O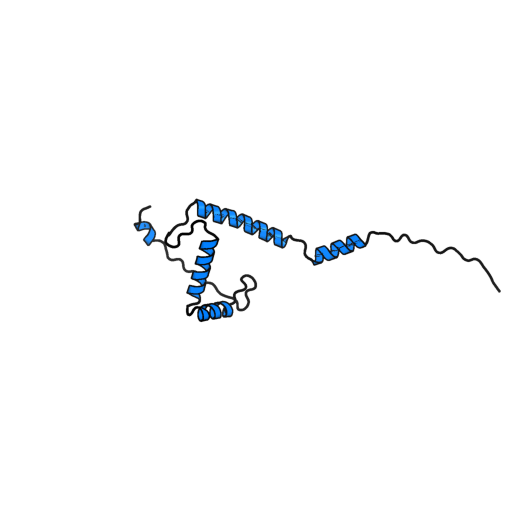 O . ASP A 1 85 ? 14.473 16.096 6.535 1.00 53.94 85 ASP A O 1
ATOM 689 N N . ALA A 1 86 ? 13.768 15.744 8.631 1.00 53.31 86 ALA A N 1
ATOM 690 C CA . ALA A 1 86 ? 15.074 15.974 9.248 1.00 53.31 86 ALA A CA 1
ATOM 691 C C . ALA A 1 86 ? 16.097 14.871 8.910 1.00 53.31 86 ALA A C 1
ATOM 693 O O . ALA A 1 86 ? 17.222 15.188 8.524 1.00 53.31 86 ALA A O 1
ATOM 694 N N . GLU A 1 87 ? 15.717 13.591 8.975 1.00 53.16 87 GLU A N 1
ATOM 695 C CA . GLU A 1 87 ? 16.594 12.468 8.608 1.00 53.16 87 GLU A CA 1
ATOM 696 C C . GLU A 1 87 ? 16.901 12.425 7.103 1.00 53.16 87 GLU A C 1
ATOM 698 O O . GLU A 1 87 ? 18.031 12.126 6.706 1.00 53.16 87 GLU A O 1
ATOM 703 N N . ALA A 1 88 ? 15.933 12.761 6.244 1.00 56.47 88 ALA A N 1
ATOM 704 C CA . ALA A 1 88 ? 16.141 12.852 4.799 1.00 56.47 88 ALA A CA 1
ATOM 705 C C . ALA A 1 88 ? 17.106 13.992 4.432 1.00 56.47 88 ALA A C 1
ATOM 707 O O . ALA A 1 88 ? 17.944 13.834 3.540 1.00 56.47 88 ALA A O 1
ATOM 708 N N . VAL A 1 89 ? 17.035 15.122 5.143 1.00 55.94 89 VAL A N 1
ATOM 709 C CA . VAL A 1 89 ? 17.999 16.225 5.013 1.00 55.94 89 VAL A CA 1
ATOM 710 C C . VAL A 1 89 ? 19.374 15.812 5.541 1.00 55.94 89 VAL A C 1
ATOM 712 O O . VAL A 1 89 ? 20.384 16.098 4.900 1.00 55.94 89 VAL A O 1
ATOM 715 N N . GLN A 1 90 ? 19.439 15.075 6.650 1.00 54.62 90 GLN A N 1
ATOM 716 C CA . GLN A 1 90 ? 20.703 14.607 7.219 1.00 54.62 90 GLN A CA 1
ATOM 717 C C . GLN A 1 90 ? 21.403 13.584 6.308 1.00 54.62 90 GLN A C 1
ATOM 719 O O . GLN A 1 90 ? 22.605 13.704 6.093 1.00 54.62 90 GLN A O 1
ATOM 724 N N . LYS A 1 91 ? 20.662 12.662 5.669 1.00 56.06 91 LYS A N 1
ATOM 725 C CA . LYS A 1 91 ? 21.208 11.722 4.666 1.00 56.06 91 LYS A CA 1
ATOM 726 C C . LYS A 1 91 ? 21.697 12.402 3.383 1.00 56.06 91 LYS A C 1
ATOM 728 O O . LYS A 1 91 ? 22.658 11.932 2.778 1.00 56.06 91 LYS A O 1
ATOM 733 N N . ARG A 1 92 ? 21.071 13.506 2.961 1.00 57.06 92 ARG A N 1
ATOM 734 C CA . ARG A 1 92 ? 21.567 14.323 1.835 1.00 57.06 92 ARG A CA 1
ATOM 735 C C . ARG A 1 92 ? 22.821 15.122 2.189 1.00 57.06 92 ARG A C 1
ATOM 737 O O . ARG A 1 92 ? 23.601 15.423 1.294 1.00 57.06 92 ARG A O 1
ATOM 744 N N . ASN A 1 93 ? 23.005 15.436 3.469 1.00 57.16 93 ASN A N 1
ATOM 745 C CA . ASN A 1 93 ? 24.141 16.204 3.976 1.00 57.16 93 ASN A CA 1
ATOM 746 C C . ASN A 1 93 ? 25.270 15.327 4.542 1.00 57.16 93 ASN A C 1
ATOM 748 O O . ASN A 1 93 ? 26.272 15.867 5.010 1.00 57.16 93 ASN A O 1
ATOM 752 N N . SER A 1 94 ? 25.138 13.995 4.520 1.00 56.50 94 SER A N 1
ATOM 753 C CA . SER A 1 94 ? 26.257 13.107 4.842 1.00 56.50 94 SER A CA 1
ATOM 754 C C . SER A 1 94 ? 27.349 13.262 3.776 1.00 56.50 94 SER A C 1
ATOM 756 O O . SER A 1 94 ? 27.035 13.122 2.589 1.00 56.50 94 SER A O 1
ATOM 758 N N . PRO A 1 95 ? 28.610 13.531 4.164 1.00 63.47 95 PRO A N 1
ATOM 759 C CA . PRO A 1 95 ? 29.715 13.602 3.218 1.00 63.47 95 PRO A CA 1
ATOM 760 C C . PRO A 1 95 ? 29.790 12.301 2.422 1.00 63.47 95 PRO A C 1
ATOM 762 O O . PRO A 1 95 ? 29.672 11.200 2.965 1.00 63.47 95 PRO A O 1
ATOM 765 N N . SER A 1 96 ? 29.929 12.428 1.106 1.00 71.81 96 SER A N 1
ATOM 766 C CA . SER A 1 96 ? 30.001 11.262 0.237 1.00 71.81 96 SER A CA 1
ATOM 767 C C . SER A 1 96 ? 31.287 10.479 0.513 1.00 71.81 96 SER A C 1
ATOM 769 O O . SER A 1 96 ? 32.280 11.023 0.997 1.00 71.81 96 SER A O 1
ATOM 771 N N . LEU A 1 97 ? 31.319 9.195 0.146 1.00 70.06 97 LEU A N 1
ATOM 772 C CA . LEU A 1 97 ? 32.556 8.401 0.170 1.00 70.06 97 LEU A CA 1
ATOM 773 C C . LEU A 1 97 ? 33.702 9.117 -0.565 1.00 70.06 97 LEU A C 1
ATOM 775 O O . LEU A 1 97 ? 34.840 9.080 -0.113 1.00 70.06 97 LEU A O 1
ATOM 779 N N . ARG A 1 98 ? 33.395 9.830 -1.656 1.00 69.50 98 ARG A N 1
ATOM 780 C CA . ARG A 1 98 ? 34.358 10.661 -2.387 1.00 69.50 98 ARG A CA 1
ATOM 781 C C . ARG A 1 98 ? 34.914 11.804 -1.530 1.00 69.50 98 ARG A C 1
ATOM 783 O O . ARG A 1 98 ? 36.105 12.084 -1.626 1.00 69.50 98 ARG A O 1
ATOM 790 N N . ASP A 1 99 ? 34.089 12.436 -0.702 1.00 75.38 99 ASP A N 1
ATOM 791 C CA . ASP A 1 99 ? 34.517 13.514 0.197 1.00 75.38 99 ASP A CA 1
ATOM 792 C C . ASP A 1 99 ? 35.417 12.975 1.313 1.00 75.38 99 ASP A C 1
ATOM 794 O O . ASP A 1 99 ? 36.451 13.573 1.601 1.00 75.38 99 ASP A O 1
ATOM 798 N N . HIS A 1 100 ? 35.106 11.790 1.849 1.00 72.19 100 HIS A N 1
ATOM 799 C CA . HIS A 1 100 ? 35.996 11.079 2.773 1.00 72.19 100 HIS A CA 1
ATOM 800 C C . HIS A 1 100 ? 37.339 10.713 2.126 1.00 72.19 100 HIS A C 1
ATOM 802 O O . HIS A 1 100 ? 38.388 10.906 2.739 1.00 72.19 100 HIS A O 1
ATOM 808 N N . PHE A 1 101 ? 37.328 10.241 0.875 1.00 72.38 101 PHE A N 1
ATOM 809 C CA . PHE A 1 101 ? 38.553 9.958 0.120 1.00 72.38 101 PHE A CA 1
ATOM 810 C C . PHE A 1 101 ? 39.397 11.220 -0.110 1.00 72.38 101 PHE A C 1
ATOM 812 O O . PHE A 1 101 ? 40.608 11.190 0.091 1.00 72.38 101 PHE A O 1
ATOM 819 N N . LEU A 1 102 ? 38.778 12.338 -0.503 1.00 75.44 102 LEU A N 1
ATOM 820 C CA . LEU A 1 102 ? 39.477 13.610 -0.718 1.00 75.44 102 LEU A CA 1
ATOM 821 C C . LEU A 1 102 ? 40.020 14.210 0.583 1.00 75.44 102 LEU A C 1
ATOM 823 O O . LEU A 1 102 ? 41.091 14.816 0.569 1.00 75.44 102 LEU A O 1
ATOM 827 N N . GLN A 1 103 ? 39.305 14.042 1.694 1.00 77.38 103 GLN A N 1
ATOM 828 C CA . GLN A 1 103 ? 39.756 14.491 3.006 1.00 77.38 103 GLN A CA 1
ATOM 829 C C . GLN A 1 103 ? 40.973 13.690 3.486 1.00 77.38 103 GLN A C 1
ATOM 831 O O . GLN A 1 103 ? 41.980 14.297 3.844 1.00 77.38 103 GLN A O 1
ATOM 836 N N . ALA A 1 104 ? 40.938 12.358 3.383 1.00 73.94 104 ALA A N 1
ATOM 837 C CA . ALA A 1 104 ? 42.082 11.508 3.719 1.00 73.94 104 ALA A CA 1
ATOM 838 C C . ALA A 1 104 ? 43.326 11.841 2.871 1.00 73.94 104 ALA A C 1
ATOM 840 O O . ALA A 1 104 ? 44.445 11.859 3.376 1.00 73.94 104 ALA A O 1
ATOM 841 N N . TYR A 1 105 ? 43.129 12.178 1.592 1.00 69.56 105 TYR A N 1
ATOM 842 C CA . TYR A 1 105 ? 44.219 12.571 0.695 1.00 69.56 105 TYR A CA 1
ATOM 843 C C . TYR A 1 105 ? 44.836 13.932 1.052 1.00 69.56 105 TYR A C 1
ATOM 845 O O . TYR A 1 105 ? 46.033 14.134 0.861 1.00 69.56 105 TYR A O 1
ATOM 853 N N . ARG A 1 106 ? 44.035 14.876 1.568 1.00 71.69 106 ARG A N 1
ATOM 854 C CA . ARG A 1 106 ? 44.542 16.165 2.072 1.00 71.69 106 ARG A CA 1
ATOM 855 C C . ARG A 1 106 ? 45.307 15.996 3.378 1.00 71.69 106 ARG A C 1
ATOM 857 O O . ARG A 1 106 ? 46.345 16.619 3.542 1.00 71.69 106 ARG A O 1
ATOM 864 N N . GLU A 1 107 ? 44.827 15.134 4.269 1.00 64.19 107 GLU A N 1
ATOM 865 C CA . GLU A 1 107 ? 45.477 14.853 5.554 1.00 64.19 107 GLU A CA 1
ATOM 866 C C . GLU A 1 107 ? 46.801 14.076 5.387 1.00 64.19 107 GLU A C 1
ATOM 868 O O . GLU A 1 107 ? 47.711 14.250 6.190 1.00 64.19 107 GLU A O 1
ATOM 873 N N . GLN A 1 108 ? 46.968 13.295 4.309 1.00 60.66 108 GLN A N 1
ATOM 874 C CA . GLN A 1 108 ? 48.247 12.655 3.950 1.00 60.66 108 GLN A CA 1
ATOM 875 C C . GLN A 1 108 ? 49.256 13.578 3.239 1.00 60.66 108 GLN A C 1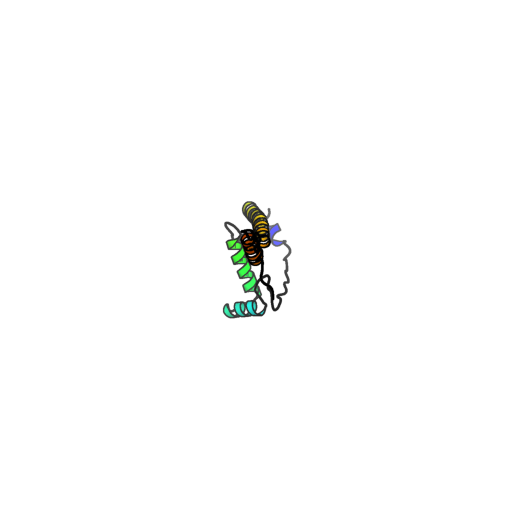
ATOM 877 O O . GLN A 1 108 ? 50.402 13.178 3.043 1.00 60.66 108 GLN A O 1
ATOM 882 N N . GLY A 1 109 ? 48.854 14.784 2.829 1.00 53.53 109 GLY A N 1
ATOM 883 C CA . GLY A 1 109 ? 49.697 15.708 2.063 1.00 53.53 109 GLY A CA 1
ATOM 884 C C . GLY A 1 109 ? 50.533 16.687 2.893 1.00 53.53 109 GLY A C 1
ATOM 885 O O . GLY A 1 109 ? 51.312 17.426 2.300 1.00 53.53 109 GLY A O 1
ATOM 886 N N . ASP A 1 110 ? 50.382 16.707 4.222 1.00 51.94 110 ASP A N 1
ATOM 887 C CA . ASP A 1 110 ? 50.958 17.747 5.098 1.00 51.94 110 ASP A CA 1
ATOM 888 C C . ASP A 1 110 ? 52.063 17.226 6.044 1.00 51.94 110 ASP A C 1
ATOM 890 O O . ASP A 1 110 ? 52.356 17.822 7.080 1.00 51.94 110 ASP A O 1
ATOM 894 N N . THR A 1 111 ? 52.716 16.112 5.689 1.00 48.53 111 THR A N 1
ATOM 895 C CA . THR A 1 111 ? 53.952 15.656 6.350 1.00 48.53 111 THR A CA 1
ATOM 896 C C . THR A 1 111 ? 55.137 15.685 5.388 1.00 48.53 111 THR A C 1
ATOM 898 O O . THR A 1 111 ? 55.351 14.753 4.620 1.00 48.53 111 THR A O 1
ATOM 901 N N . ASP A 1 112 ? 55.879 16.787 5.504 1.00 47.44 112 ASP A N 1
ATOM 902 C CA . ASP A 1 112 ? 57.318 16.988 5.303 1.00 47.44 112 ASP A CA 1
ATOM 903 C C . ASP A 1 112 ? 58.005 16.577 3.988 1.00 47.44 112 ASP A C 1
ATOM 905 O O . ASP A 1 112 ? 58.163 15.413 3.630 1.00 47.44 112 ASP A O 1
ATOM 909 N N . GLY A 1 113 ? 58.604 17.595 3.368 1.00 40.72 113 GLY A N 1
ATOM 910 C CA . GLY A 1 113 ? 59.639 17.468 2.352 1.00 40.72 113 GLY A CA 1
ATOM 911 C C . GLY A 1 113 ? 60.344 18.800 2.120 1.00 40.72 113 GLY A C 1
ATOM 912 O O . GLY A 1 113 ? 60.280 19.350 1.024 1.00 40.72 113 GLY A O 1
ATOM 913 N N . LYS A 1 114 ? 60.982 19.355 3.162 1.00 48.50 114 LYS A N 1
ATOM 914 C CA . LYS A 1 114 ? 62.002 20.405 2.994 1.00 48.50 114 LYS A CA 1
ATOM 915 C C . LYS A 1 114 ? 63.020 19.938 1.937 1.00 48.50 114 LYS A C 1
ATOM 917 O O . LYS A 1 114 ? 63.495 18.810 2.051 1.00 48.50 114 LYS A O 1
ATOM 922 N N . PRO A 1 115 ? 63.384 20.757 0.938 1.00 44.28 115 PRO A N 1
ATOM 923 C CA . PRO A 1 115 ? 64.482 20.413 0.050 1.00 44.28 115 PRO A CA 1
ATOM 924 C C . PRO A 1 115 ? 65.797 20.563 0.826 1.00 44.28 115 PRO A C 1
ATOM 926 O O . PRO A 1 115 ? 66.157 21.669 1.219 1.00 44.28 115 PRO A O 1
ATOM 929 N N . GLU A 1 116 ? 66.481 19.449 1.081 1.00 50.69 116 GLU A N 1
ATOM 930 C CA . GLU A 1 116 ? 67.882 19.455 1.508 1.00 50.69 116 GLU A CA 1
ATOM 931 C C . GLU A 1 116 ? 68.791 19.543 0.265 1.00 50.69 116 GLU A C 1
ATOM 933 O O . GLU A 1 116 ? 68.560 18.877 -0.747 1.00 50.69 116 GLU A O 1
ATOM 938 N N . ASP A 1 117 ? 69.776 20.439 0.344 1.00 52.88 117 ASP A N 1
ATOM 939 C CA . ASP A 1 117 ? 70.660 20.929 -0.722 1.00 52.88 117 ASP A CA 1
ATOM 940 C C . ASP A 1 117 ? 71.572 19.863 -1.371 1.00 52.88 117 ASP A C 1
ATOM 942 O O . ASP A 1 117 ? 72.015 18.932 -0.695 1.00 52.88 117 ASP A O 1
ATOM 946 N N . PRO A 1 118 ? 72.036 20.056 -2.624 1.00 46.97 118 PRO A N 1
ATOM 947 C CA . PRO A 1 118 ? 73.279 19.455 -3.087 1.00 46.97 118 PRO A CA 1
ATOM 948 C C . PRO A 1 118 ? 74.489 20.379 -2.824 1.00 46.97 118 PRO A C 1
ATOM 950 O O . PRO A 1 118 ? 74.577 21.502 -3.319 1.00 46.97 118 PRO A O 1
ATOM 953 N N . VAL A 1 119 ? 75.436 19.848 -2.045 1.00 55.94 119 VAL A N 1
ATOM 954 C CA . VAL A 1 119 ? 76.783 20.358 -1.705 1.00 55.94 119 VAL A CA 1
ATOM 955 C C . VAL A 1 119 ? 77.666 20.529 -2.967 1.00 55.94 119 VAL A C 1
ATOM 957 O O . VAL A 1 119 ? 77.532 19.730 -3.895 1.00 55.94 119 VAL A O 1
ATOM 960 N N . PRO A 1 120 ? 78.586 21.521 -3.038 1.00 50.69 120 PRO A N 1
ATOM 961 C CA . PRO A 1 120 ? 79.409 21.777 -4.225 1.00 50.69 120 PRO A CA 1
ATOM 962 C C . PRO A 1 120 ? 80.608 20.818 -4.318 1.00 50.69 120 PRO A C 1
ATOM 964 O O . PRO A 1 120 ? 81.289 20.589 -3.319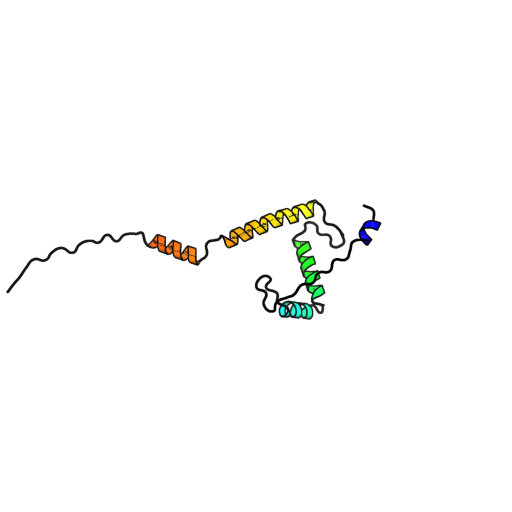 1.00 50.69 120 PRO A O 1
ATOM 967 N N . ASP A 1 121 ? 80.918 20.325 -5.522 1.00 53.59 121 ASP A N 1
ATOM 968 C CA . ASP A 1 121 ? 82.163 19.595 -5.806 1.00 53.59 121 ASP A CA 1
ATOM 969 C C . ASP A 1 121 ? 83.120 20.453 -6.646 1.00 53.59 121 ASP A C 1
ATOM 971 O O . ASP A 1 121 ? 82.768 20.983 -7.703 1.00 53.59 121 ASP A O 1
ATOM 975 N N . ASN A 1 122 ? 84.334 20.613 -6.127 1.00 47.28 122 ASN A N 1
ATOM 976 C CA . ASN A 1 122 ? 85.384 21.482 -6.634 1.00 47.28 122 ASN A CA 1
ATOM 977 C C . ASN A 1 122 ? 86.541 20.615 -7.169 1.00 47.28 122 ASN A C 1
ATOM 979 O O . ASN A 1 122 ? 87.384 20.157 -6.403 1.00 47.28 122 ASN A O 1
ATOM 983 N N . GLY A 1 123 ? 86.639 20.503 -8.498 1.00 43.44 123 GLY A N 1
ATOM 984 C CA . GLY A 1 123 ? 87.919 20.528 -9.219 1.00 43.44 123 GLY A CA 1
ATOM 985 C C . GLY A 1 123 ? 88.510 19.213 -9.754 1.00 43.44 123 GLY A C 1
ATOM 986 O O . GLY A 1 123 ? 88.996 18.385 -8.991 1.00 43.44 123 GLY A O 1
ATOM 987 N N . LYS A 1 124 ? 88.686 19.138 -11.088 1.00 37.84 124 LYS A N 1
ATOM 988 C CA . LYS A 1 124 ? 90.020 19.139 -11.741 1.00 37.84 124 LYS A CA 1
ATOM 989 C C . LYS A 1 124 ? 89.938 19.249 -13.275 1.00 37.84 124 LYS A C 1
ATOM 991 O O . LYS A 1 124 ? 89.220 18.488 -13.915 1.00 37.84 124 LYS A O 1
ATOM 996 N N . SER A 1 125 ? 90.725 20.176 -13.827 1.00 40.81 125 SER A N 1
ATOM 997 C CA . SER A 1 125 ? 91.030 20.365 -15.256 1.00 40.81 125 SER A CA 1
ATOM 998 C C . SER A 1 125 ? 91.765 19.172 -15.885 1.00 40.81 125 SER A C 1
ATOM 1000 O O . SER A 1 125 ? 92.343 18.345 -15.170 1.00 40.81 125 SER A O 1
ATOM 1002 N N . PRO A 1 126 ? 91.812 19.124 -17.223 1.00 49.31 126 PRO A N 1
ATOM 1003 C CA . PRO A 1 126 ? 93.071 19.430 -17.921 1.00 49.31 126 PRO A CA 1
ATOM 1004 C C . PRO A 1 126 ? 93.025 20.712 -18.763 1.00 49.31 126 PRO A C 1
ATOM 1006 O O . PRO A 1 126 ? 91.928 21.092 -19.227 1.00 49.31 126 PRO A O 1
#